Protein AF-A0A7S0J7X0-F1 (afdb_monomer)

Secondary structure (DSSP, 8-state):
--GGG-------TTHHHHHHHHHGGG-----HHHHHHHHTTTTTSHHHHHHHHHTTS--S-B--SSSS-SB---HHHHHGGGTHHHHTS-EEEEEHHHHHHHHHHTTSTTTTTSPPPTT-S-EEE-----S-----------------

InterPro domains:
  IPR025638 Protein of unknown function DUF4336 [PF14234] (3-84)

Sequence (148 aa):
MGWGGWQPFTWRASEERAFDAYTANGKPTLLPIIQIILNRGVADGSLSKWVAKVVQWDFERV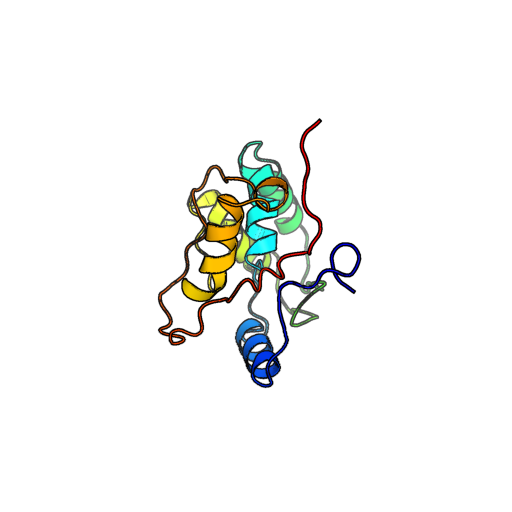VPAHLDAPLAIGPSEFGEPFEFARNGGNEVRFCDEDVALLREAERGPLAFSVGKTNLGPLTGAPCNLGNGEAQVVSRELGLAWSPK

Mean predicted aligned error: 8.21 Å

Organism: NCBI:txid127549

Radius of gyration: 17.83 Å; Cα contacts (8 Å, |Δi|>4): 152; chains: 1; bounding box: 34×45×50 Å

Foldseek 3Di:
DDDVPDDLDDDDPCVVVVLVVVLVVVQDADDLLRLLVLLVCLVVVNSVVVLVVQLPDFDQWDADPDHDPTHRDHSVSNCVNVCCSVVLAQEGADAQQVQPVLQVCCVDPNVVSRPAGSSGGHGYHHPCPDPPRRPSPPDPPVPPDDDD

pLDDT: mean 81.88, std 17.7, range [27.38, 98.31]

Structure (mmCIF, N/CA/C/O backbone):
data_AF-A0A7S0J7X0-F1
#
_entry.id   AF-A0A7S0J7X0-F1
#
loop_
_atom_site.group_PDB
_atom_site.id
_atom_site.type_symbol
_atom_site.label_atom_id
_atom_site.label_alt_id
_atom_site.label_comp_id
_atom_site.label_asym_id
_atom_site.label_entity_id
_atom_site.label_seq_id
_atom_site.pdbx_PDB_ins_code
_atom_site.Cartn_x
_atom_site.Cartn_y
_atom_site.Cartn_z
_atom_site.occupancy
_atom_site.B_iso_or_equiv
_atom_site.auth_seq_id
_atom_site.auth_comp_id
_atom_site.auth_asym_id
_atom_site.auth_atom_id
_atom_site.pdbx_PDB_model_num
ATOM 1 N N . MET A 1 1 ? -9.214 -1.249 -21.619 1.00 44.09 1 MET A N 1
ATOM 2 C CA . MET A 1 1 ? -8.253 -0.675 -22.589 1.00 44.09 1 MET A CA 1
ATOM 3 C C . MET A 1 1 ? -7.797 0.657 -22.012 1.00 44.09 1 MET A C 1
ATOM 5 O O . MET A 1 1 ? -8.651 1.328 -21.451 1.00 44.09 1 MET A O 1
ATOM 9 N N 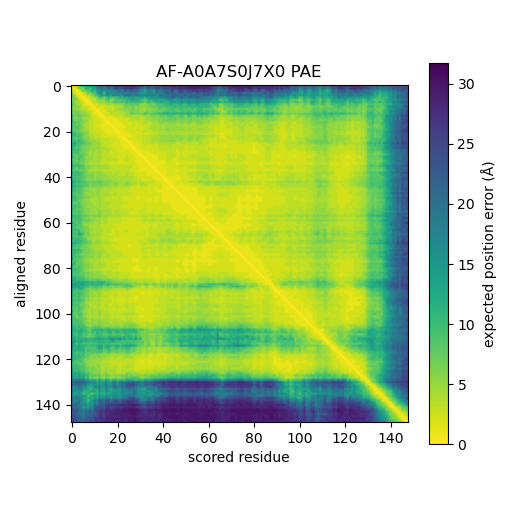. GLY A 1 2 ? -6.490 0.949 -21.996 1.00 56.75 2 GLY A N 1
ATOM 10 C CA . GLY A 1 2 ? -5.870 2.008 -21.173 1.00 56.75 2 GLY A CA 1
ATOM 11 C C . GLY A 1 2 ? -6.372 3.438 -21.418 1.00 56.75 2 GLY A C 1
ATOM 12 O O . GLY A 1 2 ? -7.330 3.647 -22.156 1.00 56.75 2 GLY A O 1
ATOM 13 N N . TRP A 1 3 ? -5.716 4.417 -20.789 1.00 55.69 3 TRP A N 1
ATOM 14 C CA . TRP A 1 3 ? -6.034 5.854 -20.788 1.00 55.69 3 TRP A CA 1
ATOM 15 C C . TRP A 1 3 ? -6.312 6.418 -22.203 1.00 55.69 3 TRP A C 1
ATOM 17 O O . TRP A 1 3 ? -5.406 6.895 -22.878 1.00 55.69 3 TRP A O 1
ATOM 27 N N . GLY A 1 4 ? -7.555 6.316 -22.695 1.00 64.88 4 GLY A N 1
ATOM 28 C CA . GLY A 1 4 ? -7.925 6.710 -24.064 1.00 64.88 4 GLY A CA 1
ATOM 29 C C . GLY A 1 4 ? -7.344 5.825 -25.181 1.00 64.88 4 GLY A C 1
ATOM 30 O O . GLY A 1 4 ? -7.126 6.310 -26.286 1.00 64.88 4 GLY A O 1
ATOM 31 N N . GLY A 1 5 ? -7.057 4.547 -24.908 1.00 68.81 5 GLY A N 1
ATOM 32 C CA . GLY A 1 5 ? -6.421 3.620 -25.861 1.00 68.81 5 GLY A CA 1
ATOM 33 C C . GLY A 1 5 ? -4.890 3.590 -25.792 1.00 68.81 5 GLY A C 1
ATOM 34 O O . GLY A 1 5 ? -4.265 2.744 -26.430 1.00 68.81 5 GLY A O 1
ATOM 35 N N . TRP A 1 6 ? -4.276 4.452 -24.978 1.00 66.88 6 TRP A N 1
ATOM 36 C CA . TRP A 1 6 ? -2.843 4.417 -24.701 1.00 66.88 6 TRP A CA 1
ATOM 37 C C . TRP A 1 6 ? -2.524 3.433 -23.567 1.00 66.88 6 TRP A C 1
ATOM 39 O O . TRP A 1 6 ? -3.061 3.531 -22.461 1.00 66.88 6 TRP A O 1
ATOM 49 N N . GLN A 1 7 ? -1.643 2.474 -23.853 1.00 69.44 7 GLN A N 1
ATOM 50 C CA . GLN A 1 7 ? -1.130 1.504 -22.889 1.00 69.44 7 GLN A CA 1
ATOM 51 C C . GLN A 1 7 ? 0.407 1.521 -22.944 1.00 69.44 7 GLN A C 1
ATOM 53 O O . GLN A 1 7 ? 0.986 0.877 -23.819 1.00 69.44 7 GLN A O 1
ATOM 58 N N . PRO A 1 8 ? 1.089 2.260 -22.048 1.00 68.44 8 PRO A N 1
ATOM 59 C CA . PRO A 1 8 ? 2.547 2.426 -22.079 1.00 68.44 8 PRO A CA 1
ATOM 60 C C . PRO A 1 8 ? 3.317 1.221 -21.518 1.00 68.44 8 PRO A C 1
ATOM 62 O O . PRO A 1 8 ? 4.417 1.375 -20.998 1.00 68.44 8 PRO A O 1
ATOM 65 N N . PHE A 1 9 ? 2.732 0.026 -21.578 1.00 72.12 9 PHE A N 1
ATOM 66 C CA . PHE A 1 9 ? 3.327 -1.207 -21.080 1.00 72.12 9 PHE A CA 1
ATOM 67 C C . PHE A 1 9 ? 2.798 -2.411 -21.864 1.00 72.12 9 PHE A C 1
ATOM 69 O O . PHE A 1 9 ? 1.654 -2.420 -22.327 1.00 72.12 9 PHE A O 1
ATOM 76 N N . THR A 1 10 ? 3.623 -3.449 -21.981 1.00 74.50 10 THR A N 1
ATOM 77 C CA . THR A 1 10 ? 3.222 -4.754 -22.516 1.00 74.50 10 THR A CA 1
ATOM 78 C C . THR A 1 10 ? 3.316 -5.805 -21.425 1.00 74.50 10 THR A C 1
ATOM 80 O O . THR A 1 10 ? 4.211 -5.739 -20.587 1.00 74.50 10 THR A O 1
ATOM 83 N N . TRP A 1 11 ? 2.422 -6.789 -21.469 1.00 78.62 11 TRP A N 1
ATOM 84 C CA . TRP A 1 11 ? 2.548 -8.001 -20.668 1.00 78.62 11 TRP A CA 1
ATOM 85 C C . TRP A 1 11 ? 3.651 -8.884 -21.262 1.00 78.62 11 TRP A C 1
ATOM 87 O O . TRP A 1 11 ? 3.736 -9.043 -22.484 1.00 78.62 11 TRP A O 1
ATOM 97 N N . ARG A 1 12 ? 4.496 -9.453 -20.413 1.00 81.06 12 ARG A N 1
ATOM 98 C CA . ARG A 1 12 ? 5.399 -10.569 -20.692 1.00 81.06 12 ARG A CA 1
ATOM 99 C C . ARG A 1 12 ? 4.772 -11.857 -20.128 1.00 81.06 12 ARG A C 1
ATOM 101 O O . ARG A 1 12 ? 3.713 -11.859 -19.502 1.00 81.06 12 ARG A O 1
ATOM 108 N N . ALA A 1 13 ? 5.414 -12.990 -20.396 1.00 80.31 13 ALA A N 1
ATOM 109 C CA . ALA A 1 13 ? 4.949 -14.298 -19.924 1.00 80.31 13 ALA A CA 1
ATOM 110 C C . ALA A 1 13 ? 5.227 -14.542 -18.426 1.00 80.31 13 ALA A C 1
ATOM 112 O O . ALA A 1 13 ? 4.767 -15.523 -17.853 1.00 80.31 13 ALA A O 1
ATOM 113 N N . SER A 1 14 ? 6.032 -13.691 -17.789 1.00 81.88 14 SER A N 1
ATOM 114 C CA . SER A 1 14 ? 6.411 -13.799 -16.375 1.00 81.88 14 SER A CA 1
ATOM 115 C C . SER A 1 14 ? 5.367 -13.235 -15.413 1.00 81.88 14 SER A C 1
ATOM 117 O O . SER A 1 14 ? 5.496 -13.432 -14.210 1.00 81.88 14 SER A O 1
ATOM 119 N N . GLU A 1 15 ? 4.367 -12.523 -15.918 1.00 82.38 15 GLU A N 1
ATOM 120 C CA . GLU A 1 15 ? 3.556 -11.620 -15.112 1.00 82.38 15 GLU A CA 1
ATOM 121 C C . GLU A 1 15 ? 2.634 -12.385 -14.182 1.00 82.38 15 GLU A C 1
ATOM 123 O O . GLU A 1 15 ? 2.480 -11.978 -13.041 1.00 82.38 15 GLU A O 1
ATOM 128 N N . GLU A 1 16 ? 2.132 -13.543 -14.602 1.00 86.38 16 GLU A N 1
ATOM 129 C CA . GLU A 1 16 ? 1.394 -14.456 -13.725 1.00 86.38 16 GLU A CA 1
ATOM 130 C C . GLU A 1 16 ? 2.210 -14.809 -12.469 1.00 86.38 16 GLU A C 1
ATOM 132 O O . GLU A 1 16 ? 1.737 -14.618 -11.353 1.00 86.38 16 GLU A O 1
ATOM 137 N N . ARG A 1 17 ? 3.498 -15.150 -12.631 1.00 85.94 17 ARG A N 1
ATOM 138 C CA . ARG A 1 17 ? 4.397 -15.429 -11.496 1.00 85.94 17 ARG A CA 1
ATOM 139 C C . ARG A 1 17 ? 4.644 -14.206 -10.612 1.00 85.94 17 ARG A C 1
ATOM 141 O O . ARG A 1 17 ? 4.852 -14.355 -9.410 1.00 85.94 17 ARG A O 1
ATOM 148 N N . ALA A 1 18 ? 4.654 -13.005 -11.189 1.00 85.31 18 ALA A N 1
ATOM 149 C CA . ALA A 1 18 ? 4.769 -11.775 -10.409 1.00 85.31 18 ALA A CA 1
ATOM 150 C C . ALA A 1 18 ? 3.504 -11.539 -9.567 1.00 85.31 18 ALA A C 1
ATOM 152 O O . ALA A 1 18 ? 3.611 -11.199 -8.391 1.00 85.31 18 ALA A O 1
ATOM 153 N N . PHE A 1 19 ? 2.317 -11.785 -10.130 1.00 87.69 19 PHE A N 1
ATOM 154 C CA . PHE A 1 19 ? 1.056 -11.708 -9.390 1.00 87.69 19 PHE A CA 1
ATOM 155 C C . PHE A 1 19 ? 0.975 -12.760 -8.280 1.00 87.69 19 PHE A C 1
ATOM 157 O O . PHE A 1 19 ? 0.593 -12.403 -7.165 1.00 87.69 19 PHE A O 1
ATOM 164 N N . ASP A 1 20 ? 1.423 -13.993 -8.528 1.00 89.19 20 ASP A N 1
ATOM 165 C CA . ASP A 1 20 ? 1.530 -15.030 -7.493 1.00 89.19 20 ASP A CA 1
ATOM 166 C C . ASP A 1 20 ? 2.424 -14.567 -6.334 1.00 89.19 20 ASP A C 1
ATOM 168 O O . ASP A 1 20 ? 2.037 -14.658 -5.169 1.00 89.19 20 ASP A O 1
ATOM 172 N N . ALA A 1 21 ? 3.588 -13.979 -6.630 1.00 88.44 21 ALA A N 1
ATOM 173 C CA . ALA A 1 21 ? 4.469 -13.414 -5.607 1.00 88.44 21 ALA A CA 1
ATOM 174 C C . ALA A 1 21 ? 3.821 -12.235 -4.855 1.00 88.44 21 ALA A C 1
ATOM 176 O O . ALA A 1 21 ? 3.977 -12.102 -3.636 1.00 88.44 21 ALA A O 1
ATOM 177 N N . TYR A 1 22 ? 3.056 -11.391 -5.553 1.00 89.69 22 TYR A N 1
ATOM 178 C CA . TYR A 1 22 ? 2.327 -10.288 -4.932 1.00 89.69 22 TYR A CA 1
ATOM 179 C C . TYR A 1 22 ? 1.191 -10.750 -4.037 1.00 89.69 22 TYR A C 1
ATOM 181 O O . TYR A 1 22 ? 0.875 -10.023 -3.104 1.00 89.69 22 TYR A O 1
ATOM 189 N N . THR A 1 23 ? 0.596 -11.921 -4.235 1.00 90.25 23 THR A N 1
ATOM 190 C CA . THR A 1 23 ? -0.427 -12.420 -3.301 1.00 90.25 23 THR A CA 1
ATOM 191 C C . THR A 1 23 ? 0.148 -12.647 -1.900 1.00 90.25 23 THR A C 1
ATOM 193 O O . THR A 1 23 ? -0.496 -12.340 -0.898 1.00 90.25 23 THR A O 1
ATOM 196 N N . ALA A 1 24 ? 1.409 -13.099 -1.829 1.00 91.25 24 ALA A N 1
ATOM 197 C CA . ALA A 1 24 ? 2.108 -13.445 -0.596 1.00 91.25 24 ALA A 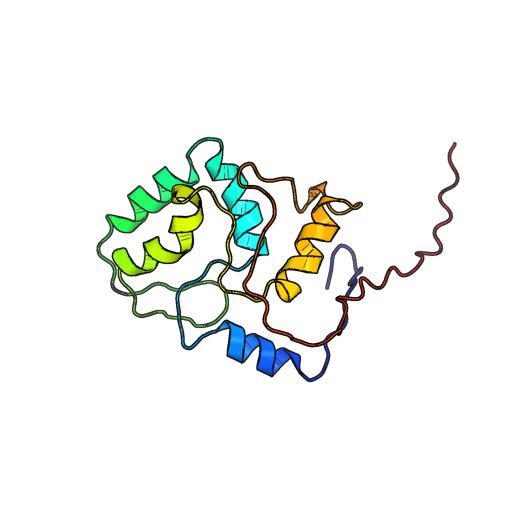CA 1
ATOM 198 C C . ALA A 1 24 ? 1.262 -14.335 0.339 1.00 91.25 24 ALA A C 1
ATOM 200 O O . ALA A 1 24 ? 1.282 -14.145 1.556 1.00 91.25 24 ALA A O 1
ATOM 201 N N . ASN A 1 25 ? 0.528 -15.294 -0.242 1.00 91.38 25 ASN A N 1
ATOM 202 C CA . ASN A 1 25 ? -0.374 -16.213 0.462 1.00 91.38 25 ASN A CA 1
ATOM 203 C C . ASN A 1 25 ? -1.411 -15.482 1.336 1.00 91.38 25 ASN A C 1
ATOM 205 O O . ASN A 1 25 ? -1.566 -15.791 2.519 1.00 91.38 25 ASN A O 1
ATOM 209 N N . GLY A 1 26 ? -2.090 -14.482 0.780 1.00 91.94 26 GLY A N 1
ATOM 210 C CA . GLY A 1 26 ? -3.152 -13.746 1.460 1.00 91.94 26 GLY A CA 1
ATOM 211 C C . GLY A 1 26 ? -2.672 -12.720 2.482 1.00 91.94 26 GLY A C 1
ATOM 212 O O . GLY A 1 26 ? -3.476 -12.248 3.288 1.00 91.94 26 GLY A O 1
ATOM 213 N N . LYS A 1 27 ? -1.385 -12.346 2.479 1.00 92.62 27 LYS A N 1
ATOM 214 C CA . LYS A 1 27 ? -0.884 -11.310 3.390 1.00 92.62 27 LYS A CA 1
ATOM 215 C C . LYS A 1 27 ? -1.537 -9.953 3.062 1.00 92.62 27 LYS A C 1
ATOM 217 O O . LYS A 1 27 ? -1.349 -9.456 1.944 1.00 92.62 27 LYS A O 1
ATOM 222 N N . PRO A 1 28 ? -2.230 -9.301 4.019 1.00 92.81 28 PRO A N 1
ATOM 223 C CA . PRO A 1 28 ? -2.852 -7.999 3.799 1.00 92.81 28 PRO A CA 1
ATOM 224 C C . PRO A 1 28 ? -1.834 -6.967 3.320 1.00 92.81 28 PRO A C 1
ATOM 226 O O . PRO A 1 28 ? -0.707 -6.892 3.816 1.00 92.81 28 PRO A O 1
ATOM 229 N N . THR A 1 29 ? -2.210 -6.164 2.327 1.00 92.69 29 THR A N 1
ATOM 230 C CA . THR A 1 29 ? -1.302 -5.169 1.763 1.00 92.69 29 THR A CA 1
ATOM 231 C C . THR A 1 29 ? -2.040 -4.033 1.071 1.00 92.69 29 THR A C 1
ATOM 233 O O . THR A 1 29 ? -3.144 -4.209 0.558 1.00 92.69 29 THR A O 1
ATOM 236 N N . LEU A 1 30 ? -1.383 -2.878 0.997 1.00 93.31 30 LEU A N 1
ATOM 237 C CA . LEU A 1 30 ? -1.721 -1.818 0.062 1.00 93.31 30 LEU A CA 1
ATOM 238 C C . LEU A 1 30 ? -0.782 -1.926 -1.136 1.00 93.31 30 LEU A C 1
ATOM 240 O O . LEU A 1 30 ? 0.435 -1.905 -0.972 1.00 93.31 30 LEU A O 1
ATOM 244 N N . LEU A 1 31 ? -1.336 -2.029 -2.345 1.00 92.94 31 LEU A N 1
ATOM 245 C CA . LEU A 1 31 ? -0.519 -1.942 -3.554 1.00 92.94 31 LEU A CA 1
ATOM 246 C C . LEU A 1 31 ? 0.102 -0.534 -3.662 1.00 92.94 31 LEU A C 1
ATOM 248 O O . LEU A 1 31 ? -0.561 0.439 -3.291 1.00 92.94 31 LEU A O 1
ATOM 252 N N . PRO A 1 32 ? 1.319 -0.385 -4.221 1.00 91.56 32 PRO A N 1
ATOM 253 C CA . PRO A 1 32 ? 2.068 0.876 -4.194 1.00 91.56 32 PRO A CA 1
ATOM 254 C C . PRO A 1 32 ? 1.283 2.101 -4.688 1.00 91.56 32 PRO A C 1
ATOM 256 O O . PRO A 1 32 ? 1.254 3.145 -4.038 1.00 91.56 32 PRO A O 1
ATOM 259 N N . ILE A 1 33 ? 0.561 1.961 -5.804 1.00 88.94 33 ILE A N 1
ATOM 260 C CA . ILE A 1 33 ? -0.260 3.045 -6.362 1.00 88.94 33 ILE A CA 1
ATOM 261 C C . ILE A 1 33 ? -1.412 3.458 -5.432 1.00 88.94 33 ILE A C 1
ATOM 263 O O . ILE A 1 33 ? -1.761 4.635 -5.356 1.00 88.94 33 ILE A O 1
ATOM 267 N N . ILE A 1 34 ? -1.982 2.509 -4.684 1.00 91.50 34 ILE A N 1
ATOM 268 C CA . ILE A 1 34 ? -3.043 2.777 -3.709 1.00 91.50 34 ILE A CA 1
ATOM 269 C C . ILE A 1 34 ? -2.465 3.517 -2.502 1.00 91.50 34 ILE A C 1
ATOM 271 O O . ILE A 1 34 ? -3.077 4.478 -2.043 1.00 91.50 34 ILE A O 1
ATOM 275 N N . GLN A 1 35 ? -1.270 3.146 -2.035 1.00 92.25 35 GLN A N 1
ATOM 276 C CA . GLN A 1 35 ? -0.593 3.850 -0.943 1.00 92.25 35 GLN A CA 1
ATOM 277 C C . GLN A 1 35 ? -0.325 5.325 -1.287 1.00 92.25 35 GLN A C 1
ATOM 279 O O . GLN A 1 35 ? -0.610 6.196 -0.465 1.00 92.25 35 GLN A O 1
ATOM 284 N N . ILE A 1 36 ? 0.102 5.635 -2.521 1.00 89.00 36 ILE A N 1
ATOM 285 C CA . ILE A 1 36 ? 0.258 7.029 -2.993 1.00 89.00 36 ILE A CA 1
ATOM 286 C C . ILE A 1 36 ? -1.069 7.794 -2.917 1.00 89.00 36 ILE A C 1
ATOM 288 O O . ILE A 1 36 ? -1.109 8.933 -2.449 1.00 89.00 36 ILE A O 1
ATOM 292 N N . ILE A 1 37 ? -2.171 7.182 -3.362 1.00 87.81 37 ILE A N 1
ATOM 293 C CA . ILE A 1 37 ? -3.497 7.815 -3.321 1.00 87.81 37 ILE A CA 1
ATOM 294 C C . ILE A 1 37 ? -3.930 8.065 -1.872 1.00 87.81 37 ILE A C 1
ATOM 296 O O . ILE A 1 37 ? -4.395 9.161 -1.555 1.00 87.81 37 ILE A O 1
ATOM 300 N N . LEU A 1 38 ? -3.748 7.081 -0.988 1.00 91.62 38 LEU A N 1
ATOM 301 C CA . LEU A 1 38 ? -4.109 7.185 0.427 1.00 91.62 38 LEU A CA 1
ATOM 302 C C . LEU A 1 38 ? -3.256 8.210 1.181 1.00 91.62 38 LEU A C 1
ATOM 304 O O . LEU A 1 38 ? -3.744 8.815 2.135 1.00 91.62 38 LEU A O 1
ATOM 308 N N . ASN A 1 39 ? -2.032 8.484 0.724 1.00 89.88 39 ASN A N 1
ATOM 309 C CA . ASN A 1 39 ? -1.160 9.494 1.323 1.00 89.88 39 ASN A CA 1
ATOM 310 C C . ASN A 1 39 ? -1.771 10.911 1.289 1.00 89.88 39 ASN A C 1
ATOM 312 O O . ASN A 1 39 ? -1.497 11.743 2.151 1.00 89.88 39 ASN A O 1
ATOM 316 N N . ARG A 1 40 ? -2.712 11.177 0.372 1.00 88.00 40 ARG A N 1
ATOM 317 C CA . ARG A 1 40 ? -3.499 12.425 0.372 1.00 88.00 40 ARG A CA 1
ATOM 318 C C . ARG A 1 40 ? -4.262 12.631 1.686 1.00 88.00 40 ARG A C 1
ATOM 320 O O . ARG A 1 40 ? -4.380 13.762 2.141 1.00 88.00 40 ARG A O 1
ATOM 327 N N . GLY A 1 41 ? -4.725 11.544 2.306 1.00 91.56 41 GLY A N 1
ATOM 328 C CA . GLY A 1 41 ? -5.426 11.559 3.591 1.00 91.56 41 GLY A CA 1
ATOM 329 C C . GLY A 1 41 ? -4.515 11.514 4.822 1.00 91.56 41 GLY A C 1
ATOM 330 O O . GLY A 1 41 ? -5.009 11.545 5.949 1.00 91.56 41 GLY A O 1
ATOM 331 N N . VAL A 1 42 ? -3.191 11.422 4.641 1.00 91.62 42 VAL A N 1
ATOM 332 C CA . VAL A 1 42 ? -2.222 11.548 5.745 1.00 91.62 42 VAL A CA 1
ATOM 333 C C . VAL A 1 42 ? -2.114 13.012 6.171 1.00 91.62 42 VAL A C 1
ATOM 335 O O . VAL A 1 42 ? -2.106 13.306 7.362 1.00 91.62 42 VAL A O 1
ATOM 338 N N . ALA A 1 43 ? -2.104 13.937 5.205 1.00 86.56 43 ALA A N 1
ATOM 339 C CA . ALA A 1 43 ? -1.950 15.372 5.446 1.00 86.56 43 ALA A CA 1
ATOM 340 C C . ALA A 1 43 ? -3.058 15.978 6.329 1.00 86.56 43 ALA A C 1
ATOM 342 O O . ALA A 1 43 ? -2.782 16.860 7.139 1.00 86.56 43 ALA A O 1
ATOM 343 N N . ASP A 1 44 ? -4.300 15.509 6.181 1.00 91.88 44 ASP A N 1
ATOM 344 C CA . ASP A 1 44 ? -5.472 15.988 6.930 1.00 91.88 44 ASP A CA 1
ATOM 345 C C . ASP A 1 44 ? -5.953 15.004 8.020 1.00 91.88 44 ASP A C 1
ATOM 347 O O . ASP A 1 44 ? -6.947 15.247 8.718 1.00 91.88 44 ASP A O 1
ATOM 351 N N . GLY A 1 45 ? -5.246 13.880 8.178 1.00 93.00 45 GLY A N 1
ATOM 352 C CA . GLY A 1 45 ? -5.554 12.817 9.132 1.00 93.00 45 GLY A CA 1
ATOM 353 C C . GLY A 1 45 ? -6.838 12.035 8.835 1.00 93.00 45 GLY A C 1
ATOM 354 O O . GLY A 1 45 ? -7.298 11.282 9.700 1.00 93.00 45 GLY A O 1
ATOM 355 N N . SER A 1 46 ? -7.451 12.201 7.659 1.00 95.81 46 SER A N 1
ATOM 356 C CA . SER A 1 46 ? -8.651 11.452 7.263 1.00 95.81 46 SER A CA 1
ATOM 357 C C . SER A 1 46 ? -8.387 9.948 7.160 1.00 95.81 46 SER A C 1
ATOM 359 O O . SER A 1 46 ? -9.235 9.160 7.588 1.00 95.81 46 SER A O 1
ATOM 361 N N . LEU A 1 47 ? -7.193 9.545 6.704 1.00 95.19 47 LEU A N 1
ATOM 362 C CA . LEU A 1 47 ? -6.794 8.138 6.613 1.00 95.19 47 LEU A CA 1
ATOM 363 C C . LEU A 1 47 ? -6.803 7.470 7.992 1.00 95.19 47 LEU A C 1
ATOM 365 O O . LEU A 1 47 ? -7.500 6.479 8.199 1.00 95.19 47 LEU A O 1
ATOM 369 N N . SER A 1 48 ? -6.088 8.047 8.960 1.00 94.62 48 SER A N 1
ATOM 370 C CA . SER A 1 48 ? -5.979 7.483 10.310 1.00 94.62 48 SER A CA 1
ATOM 371 C C . SER A 1 48 ? -7.329 7.423 11.023 1.00 94.62 48 SER A C 1
ATOM 373 O O . SER A 1 48 ? -7.614 6.448 11.714 1.00 94.62 48 SER A O 1
ATOM 375 N N . LYS A 1 49 ? -8.197 8.427 10.828 1.00 97.00 49 LYS A N 1
ATOM 376 C CA . LYS A 1 49 ? -9.567 8.421 11.374 1.00 97.00 49 LYS A CA 1
ATOM 377 C C . LYS A 1 49 ? -10.407 7.289 10.790 1.00 97.00 49 LYS A C 1
ATOM 379 O O . LYS A 1 49 ? -11.162 6.655 11.525 1.00 97.00 49 LYS A O 1
ATOM 384 N N . TRP A 1 50 ? -10.285 7.039 9.488 1.00 97.25 50 TRP A N 1
ATOM 385 C CA . TRP A 1 50 ? -11.001 5.954 8.831 1.00 97.25 50 TRP A CA 1
ATOM 386 C C . TRP A 1 50 ? -10.507 4.586 9.308 1.00 97.25 50 TRP A C 1
ATOM 388 O O . TRP A 1 50 ? -11.327 3.778 9.740 1.00 97.25 50 TRP A O 1
ATOM 398 N N . VAL A 1 51 ? -9.189 4.357 9.342 1.00 97.00 51 VAL A N 1
ATOM 399 C CA . VAL A 1 51 ? -8.612 3.104 9.863 1.00 97.00 51 VAL A CA 1
ATOM 400 C C . VAL A 1 51 ? -9.061 2.879 11.305 1.00 97.00 51 VAL A C 1
ATOM 402 O O . VAL A 1 51 ? -9.618 1.828 11.609 1.00 97.00 51 VAL A O 1
ATOM 405 N N . ALA A 1 52 ? -8.942 3.895 12.169 1.00 97.25 52 ALA A N 1
ATOM 406 C CA . ALA A 1 52 ? -9.375 3.825 13.565 1.00 97.25 52 ALA A CA 1
ATOM 407 C C . ALA A 1 52 ? -10.867 3.491 13.722 1.00 97.25 52 ALA A C 1
ATOM 409 O O . ALA A 1 52 ? -11.256 2.882 14.716 1.00 97.25 52 ALA A O 1
ATOM 410 N N . LYS A 1 53 ? -11.712 3.874 12.757 1.00 98.19 53 LYS A N 1
ATOM 411 C CA . LYS A 1 53 ? -13.135 3.529 12.760 1.00 98.19 53 LYS A CA 1
ATOM 412 C C . LYS A 1 53 ? -13.379 2.079 12.346 1.00 98.19 53 LYS A C 1
ATOM 414 O O . LYS A 1 53 ? -14.219 1.427 12.959 1.00 98.19 53 LYS A O 1
ATOM 419 N N . VAL A 1 54 ? -12.680 1.597 11.319 1.00 97.75 54 VAL A N 1
ATOM 420 C CA . VAL A 1 54 ? -12.851 0.233 10.793 1.00 97.75 54 VAL A CA 1
ATOM 421 C C . VAL A 1 54 ? -12.340 -0.805 11.788 1.00 97.75 54 VAL A C 1
ATOM 423 O O . VAL A 1 54 ? -13.022 -1.796 12.025 1.00 97.75 54 VAL A O 1
ATOM 426 N N . VAL A 1 55 ? -11.206 -0.551 12.450 1.00 97.62 55 VAL A N 1
ATOM 427 C CA . VAL A 1 55 ? -10.625 -1.504 13.418 1.00 97.62 55 VAL A CA 1
ATOM 428 C C . VAL A 1 55 ? -11.444 -1.668 14.711 1.00 97.62 55 VAL A C 1
ATOM 430 O O . VAL A 1 55 ? -11.101 -2.479 15.563 1.00 97.62 55 VAL A O 1
ATOM 433 N N . GLN A 1 56 ? -12.522 -0.898 14.885 1.00 98.19 56 GLN A N 1
ATOM 434 C CA . GLN A 1 56 ? -13.477 -1.057 15.991 1.00 98.19 56 GLN A CA 1
ATOM 435 C C . GLN A 1 56 ? -14.608 -2.039 15.670 1.00 98.19 56 GLN A C 1
ATOM 437 O O . GLN A 1 56 ? -15.401 -2.360 16.554 1.00 98.19 56 GLN A O 1
ATOM 442 N N . TRP A 1 57 ? -14.762 -2.439 14.408 1.00 98.31 57 TRP A N 1
ATOM 443 C CA . TRP A 1 57 ? -15.809 -3.369 14.002 1.00 98.31 57 TRP A CA 1
ATOM 444 C C . TRP A 1 57 ? -15.409 -4.798 14.346 1.00 98.31 57 TRP A C 1
ATOM 446 O O . TRP A 1 57 ? -14.238 -5.148 14.273 1.00 98.31 57 TRP A O 1
ATOM 456 N N . ASP A 1 58 ? -16.393 -5.625 14.685 1.00 98.00 58 ASP A N 1
ATOM 457 C CA . ASP A 1 58 ? -16.186 -7.051 14.917 1.00 98.00 58 ASP A CA 1
ATOM 458 C C . ASP A 1 58 ? -16.339 -7.803 13.589 1.00 98.00 58 ASP A C 1
ATOM 460 O O . ASP A 1 58 ? -17.454 -8.018 13.105 1.00 98.00 58 ASP A O 1
ATOM 464 N N . PHE A 1 59 ? -15.213 -8.110 12.944 1.00 98.25 59 PHE A N 1
ATOM 465 C CA . PHE A 1 59 ? -15.174 -8.888 11.710 1.00 98.25 59 PHE A CA 1
ATOM 466 C C . PHE A 1 59 ? -14.065 -9.935 11.749 1.00 98.25 59 PHE A C 1
ATOM 468 O O . PHE A 1 59 ? -13.010 -9.734 12.339 1.00 98.25 59 PHE A O 1
ATOM 475 N N . GLU A 1 60 ? -14.299 -11.035 11.044 1.00 97.94 60 GLU A N 1
ATOM 476 C CA . GLU A 1 60 ? -13.361 -12.159 10.896 1.00 97.94 60 GLU A CA 1
ATOM 477 C C . GLU A 1 60 ? -12.891 -12.346 9.442 1.00 97.94 60 GLU A C 1
ATOM 479 O O . GLU A 1 60 ? -12.172 -13.293 9.113 1.00 97.94 60 GLU A O 1
ATOM 484 N N . ARG A 1 61 ? -13.359 -11.480 8.532 1.00 97.94 61 ARG A N 1
ATOM 485 C CA . ARG A 1 61 ? -13.092 -11.590 7.099 1.00 97.94 61 ARG A CA 1
ATOM 486 C C . ARG A 1 61 ? -13.098 -10.240 6.397 1.00 97.94 61 ARG A C 1
ATOM 488 O O . ARG A 1 61 ? -13.995 -9.427 6.609 1.00 97.94 61 ARG A O 1
ATOM 495 N N . VAL A 1 62 ? -12.171 -10.071 5.457 1.00 97.44 62 VAL A N 1
ATOM 496 C CA . VAL A 1 62 ? -12.117 -8.940 4.520 1.00 97.44 62 VAL A CA 1
ATOM 497 C C . VAL A 1 62 ? -12.177 -9.463 3.086 1.00 97.44 62 VAL A C 1
ATOM 499 O O . VAL A 1 62 ? -11.554 -10.468 2.752 1.00 97.44 62 VAL A O 1
ATOM 502 N N . VAL A 1 63 ? -12.932 -8.785 2.221 1.00 96.94 63 VAL A N 1
ATOM 503 C CA . VAL A 1 63 ? -13.019 -9.102 0.787 1.00 96.94 63 VAL A CA 1
ATOM 504 C C . VAL A 1 63 ? -12.390 -7.948 0.002 1.00 96.94 63 VAL A C 1
ATOM 506 O O . VAL A 1 63 ? -13.081 -6.967 -0.285 1.00 96.94 63 VAL A O 1
ATOM 509 N N . PRO A 1 64 ? -11.078 -7.995 -0.293 1.00 94.50 64 PRO A N 1
ATOM 510 C CA . PRO A 1 64 ? -10.439 -6.967 -1.103 1.00 94.50 64 PRO A CA 1
ATOM 511 C C . PRO A 1 64 ? -10.873 -7.082 -2.570 1.00 94.50 64 PRO A C 1
ATOM 513 O O . PRO A 1 64 ? -11.249 -8.145 -3.053 1.00 94.50 64 PRO A O 1
ATOM 516 N N . ALA A 1 65 ? -10.794 -5.969 -3.300 1.00 91.81 65 ALA A N 1
ATOM 517 C CA . ALA A 1 65 ? -11.105 -5.940 -4.732 1.00 91.81 65 ALA A CA 1
ATOM 518 C C . ALA A 1 65 ? -9.988 -6.529 -5.621 1.00 91.81 65 ALA A C 1
ATOM 520 O O . ALA A 1 65 ? -10.197 -6.709 -6.817 1.00 91.81 65 ALA A O 1
ATOM 521 N N . HIS A 1 66 ? -8.800 -6.783 -5.061 1.00 91.00 66 HIS A N 1
ATOM 522 C CA . HIS A 1 66 ? -7.608 -7.219 -5.791 1.00 91.00 66 HIS A CA 1
ATOM 523 C C . HIS A 1 66 ? -6.855 -8.301 -5.003 1.00 91.00 66 HIS A C 1
ATOM 525 O O . HIS A 1 66 ? -6.901 -8.288 -3.774 1.00 91.00 66 HIS A O 1
ATOM 531 N N . LEU A 1 67 ? -6.092 -9.140 -5.720 1.00 91.75 67 LEU A N 1
ATOM 532 C CA . LEU A 1 67 ? -5.314 -10.275 -5.193 1.00 91.75 67 LEU A CA 1
ATOM 533 C C . LEU A 1 67 ? -6.208 -11.326 -4.509 1.00 91.75 67 LEU A C 1
ATOM 535 O O . LEU A 1 67 ? -7.304 -11.602 -4.997 1.00 91.75 67 LEU A O 1
ATOM 539 N N . ASP A 1 68 ? -5.730 -11.932 -3.423 1.00 94.38 68 ASP A N 1
ATOM 540 C CA . ASP A 1 68 ? -6.445 -12.979 -2.704 1.00 94.38 68 ASP A CA 1
ATOM 541 C C . ASP A 1 68 ? -7.695 -12.437 -2.014 1.00 94.38 68 ASP A C 1
ATOM 543 O O . ASP A 1 68 ? -7.652 -11.478 -1.240 1.00 94.38 68 ASP A O 1
ATOM 547 N N . ALA A 1 69 ? -8.818 -13.102 -2.261 1.00 94.50 69 ALA A N 1
ATOM 548 C CA . ALA A 1 69 ? -10.077 -12.849 -1.589 1.00 94.50 69 ALA A CA 1
ATOM 549 C C . ALA A 1 69 ? -10.884 -14.154 -1.492 1.00 94.50 69 ALA A C 1
ATOM 551 O O . ALA A 1 69 ? -10.927 -14.919 -2.459 1.00 94.50 69 ALA A O 1
ATOM 552 N N . PRO A 1 70 ? -11.592 -14.398 -0.378 1.00 96.06 70 PRO A N 1
ATOM 553 C CA . PRO A 1 70 ? -11.600 -13.615 0.860 1.00 96.06 70 PRO A CA 1
ATOM 554 C C . PRO A 1 70 ? -10.347 -13.831 1.729 1.00 96.06 70 PRO A C 1
ATOM 556 O O . PRO A 1 70 ? -9.746 -14.900 1.703 1.00 96.06 70 PRO A O 1
ATOM 559 N N . LEU A 1 71 ? -10.017 -12.846 2.567 1.00 96.69 71 LEU A N 1
ATOM 560 C CA . LEU A 1 71 ? -8.974 -12.944 3.593 1.00 96.69 71 LEU A CA 1
ATOM 561 C C . LEU A 1 71 ? -9.605 -13.227 4.959 1.00 96.69 71 LEU A C 1
ATOM 563 O O .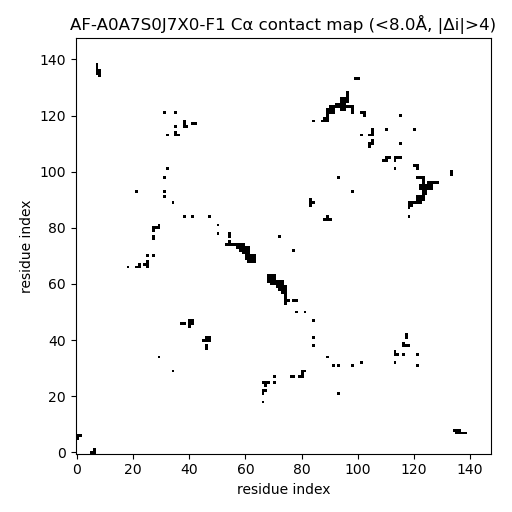 LEU A 1 71 ? -10.482 -12.478 5.391 1.00 96.69 71 LEU A O 1
ATOM 567 N N . ALA A 1 72 ? -9.161 -14.283 5.641 1.00 97.00 72 ALA A N 1
ATOM 568 C CA . ALA A 1 72 ? -9.572 -14.612 7.009 1.00 97.00 72 ALA A CA 1
ATOM 569 C C . ALA A 1 72 ? -8.724 -13.821 8.020 1.00 97.00 72 ALA A C 1
ATOM 571 O O . ALA A 1 72 ? -7.791 -14.360 8.609 1.00 97.00 72 ALA A O 1
ATOM 572 N N . ILE A 1 73 ? -9.011 -12.524 8.140 1.00 97.25 73 ILE A N 1
ATOM 573 C CA . ILE A 1 73 ? -8.277 -11.575 8.984 1.00 97.25 73 ILE A CA 1
ATOM 574 C C . ILE A 1 73 ? -9.239 -10.758 9.841 1.00 97.25 73 ILE A C 1
ATOM 576 O O . ILE A 1 73 ? -10.355 -10.454 9.404 1.00 97.25 73 ILE A O 1
ATOM 580 N N . GLY A 1 74 ? -8.784 -10.374 11.033 1.00 97.75 74 GLY A N 1
ATOM 581 C CA . GLY A 1 74 ? -9.523 -9.516 11.947 1.00 97.75 74 GLY A CA 1
ATOM 582 C C . GLY A 1 74 ? -9.111 -8.039 11.889 1.00 97.75 74 GLY A C 1
ATOM 583 O O . GLY A 1 74 ? -8.316 -7.617 11.039 1.00 97.75 74 GLY A O 1
ATOM 584 N N . PRO A 1 75 ? -9.641 -7.223 12.819 1.00 97.88 75 PRO A N 1
ATOM 585 C CA . PRO A 1 75 ? -9.375 -5.788 12.890 1.00 97.88 75 PRO A CA 1
ATOM 586 C C . PRO A 1 75 ? -7.903 -5.430 13.098 1.00 97.88 75 PRO A C 1
ATOM 588 O O . PRO A 1 75 ? -7.437 -4.428 12.555 1.00 97.88 75 PRO A O 1
ATOM 591 N N . SER A 1 76 ? -7.165 -6.243 13.859 1.00 95.12 76 SER A N 1
ATOM 592 C CA . SER A 1 76 ? -5.743 -6.006 14.121 1.00 95.12 76 SER A CA 1
ATOM 593 C C . SER A 1 76 ? -4.925 -6.156 12.841 1.00 95.12 76 SER A C 1
ATOM 595 O O . SER A 1 76 ? -4.212 -5.229 12.460 1.00 95.12 76 SER A O 1
ATOM 597 N N . GLU A 1 77 ? -5.073 -7.281 12.136 1.00 96.56 77 GLU A N 1
ATOM 598 C CA . GLU A 1 77 ? -4.325 -7.548 10.903 1.00 96.56 77 GLU A CA 1
ATOM 599 C C . GLU A 1 77 ? -4.731 -6.602 9.763 1.00 96.56 77 GLU A C 1
ATOM 601 O O . GLU A 1 77 ? -3.904 -6.238 8.928 1.00 96.56 77 GLU A O 1
ATOM 606 N N . PHE A 1 78 ? -5.988 -6.142 9.737 1.00 97.12 78 PHE A N 1
ATOM 607 C CA . PHE A 1 78 ? -6.433 -5.117 8.788 1.00 97.12 78 PHE A CA 1
ATOM 608 C C . PHE A 1 78 ? -5.673 -3.793 8.949 1.00 97.12 78 PHE A C 1
ATOM 610 O O . PHE A 1 78 ? -5.453 -3.093 7.961 1.00 97.12 78 PHE A O 1
ATOM 617 N N . GLY A 1 79 ? -5.291 -3.432 10.176 1.00 96.06 79 GLY A N 1
ATOM 618 C CA . GLY A 1 79 ? -4.575 -2.190 10.458 1.00 96.06 79 GLY A CA 1
ATOM 619 C C . GLY A 1 79 ? -3.123 -2.192 9.975 1.00 96.06 79 GLY A C 1
ATOM 620 O O . GLY A 1 79 ? -2.613 -1.133 9.610 1.00 96.06 79 GLY A O 1
ATOM 621 N N . GLU A 1 80 ? -2.471 -3.358 9.916 1.00 94.81 80 GLU A N 1
ATOM 622 C CA . GLU A 1 80 ? -1.028 -3.477 9.648 1.00 94.81 80 GLU A CA 1
ATOM 623 C C . GLU A 1 80 ? -0.560 -2.755 8.373 1.00 94.81 80 GLU A C 1
ATOM 625 O O . GLU A 1 80 ? 0.420 -2.008 8.444 1.00 94.81 80 GLU A O 1
ATOM 630 N N . PRO A 1 81 ? -1.238 -2.875 7.211 1.00 94.56 81 PRO A N 1
ATOM 631 C CA . PRO A 1 81 ? -0.797 -2.204 5.992 1.00 94.56 81 PRO A CA 1
ATOM 632 C C . PRO A 1 81 ? -0.847 -0.675 6.068 1.00 94.56 81 PRO A C 1
ATOM 634 O O . PRO A 1 81 ? -0.234 -0.018 5.233 1.00 94.56 81 PRO A O 1
ATOM 637 N N . PHE A 1 82 ? -1.573 -0.099 7.031 1.00 95.38 82 PHE A N 1
ATOM 638 C CA . PHE A 1 82 ? -1.727 1.348 7.199 1.00 95.38 82 PHE A CA 1
ATOM 639 C C . PHE A 1 82 ? -0.707 1.963 8.167 1.00 95.38 82 PHE A C 1
ATOM 641 O O . PHE A 1 82 ? -0.649 3.189 8.283 1.00 95.38 82 PHE A O 1
ATOM 648 N N . GLU A 1 83 ? 0.126 1.157 8.832 1.00 92.56 83 GLU A N 1
ATOM 649 C CA . GLU A 1 83 ? 1.120 1.646 9.799 1.00 92.56 83 GLU A CA 1
ATOM 650 C C . GLU A 1 83 ? 2.178 2.572 9.166 1.00 92.56 83 GLU A C 1
ATOM 652 O O . GLU A 1 83 ? 2.753 3.402 9.869 1.00 92.56 83 GLU A O 1
ATOM 657 N N . PHE A 1 84 ? 2.368 2.547 7.838 1.00 91.50 84 PHE A N 1
ATOM 658 C CA . PHE A 1 84 ? 3.221 3.512 7.119 1.00 91.50 84 PHE A CA 1
ATOM 659 C C . PHE A 1 84 ? 2.849 4.973 7.453 1.00 91.50 84 PHE A C 1
ATOM 661 O O . PHE A 1 84 ? 3.715 5.814 7.703 1.00 91.50 84 PHE A O 1
ATOM 668 N N . ALA A 1 85 ? 1.546 5.260 7.576 1.00 90.44 85 ALA A N 1
ATOM 669 C CA . ALA A 1 85 ? 1.040 6.591 7.898 1.00 90.44 85 ALA A CA 1
ATOM 670 C C . ALA A 1 85 ? 1.433 7.050 9.312 1.00 90.44 85 ALA A C 1
ATOM 672 O O . ALA A 1 85 ? 1.490 8.250 9.577 1.00 90.44 85 ALA A O 1
ATOM 673 N N . ARG A 1 86 ? 1.699 6.104 10.222 1.00 86.94 86 ARG A N 1
ATOM 674 C CA . ARG A 1 86 ? 2.131 6.366 11.601 1.00 86.94 86 ARG A CA 1
ATOM 675 C C . ARG A 1 86 ? 3.648 6.411 11.729 1.00 86.94 86 ARG A C 1
ATOM 677 O O . ARG A 1 86 ? 4.159 7.234 12.482 1.00 86.94 86 ARG A O 1
ATOM 684 N N . ASN A 1 87 ? 4.346 5.564 10.978 1.00 87.06 87 ASN A N 1
ATOM 685 C CA . ASN A 1 87 ? 5.806 5.486 10.972 1.00 87.06 87 ASN A CA 1
ATOM 686 C C . ASN A 1 87 ? 6.460 6.671 10.247 1.00 87.06 87 ASN A C 1
ATOM 688 O O . ASN A 1 87 ? 7.656 6.899 10.405 1.00 87.06 87 ASN A O 1
ATOM 692 N N . GLY A 1 88 ? 5.676 7.451 9.497 1.00 83.88 88 GLY A N 1
ATOM 693 C CA . GLY A 1 88 ? 6.153 8.663 8.835 1.00 83.88 88 GLY A CA 1
ATOM 694 C C . GLY A 1 88 ? 6.966 8.378 7.573 1.00 83.88 88 GLY A C 1
ATOM 695 O O . GLY A 1 88 ? 7.728 9.240 7.141 1.00 83.88 88 GLY A O 1
ATOM 696 N N . GLY A 1 89 ? 6.795 7.190 6.994 1.00 87.56 89 GLY A N 1
ATOM 697 C CA . GLY A 1 89 ? 7.521 6.726 5.822 1.00 87.56 89 GLY A CA 1
ATOM 698 C C . GLY A 1 89 ? 6.597 6.059 4.809 1.00 87.56 89 GLY A C 1
ATOM 699 O O . GLY A 1 89 ? 5.456 5.700 5.102 1.00 87.56 89 GLY A O 1
ATOM 700 N N . ASN A 1 90 ? 7.078 5.964 3.576 1.00 91.06 90 ASN A N 1
ATOM 701 C CA . ASN A 1 90 ? 6.370 5.367 2.447 1.00 91.06 90 ASN A CA 1
ATOM 702 C C . ASN A 1 90 ? 6.996 4.031 2.040 1.00 91.06 90 ASN A C 1
ATOM 704 O O . ASN A 1 90 ? 7.077 3.690 0.856 1.00 91.06 90 ASN A O 1
ATOM 708 N N . GLU A 1 91 ? 7.443 3.272 3.032 1.00 92.19 91 GLU A N 1
ATOM 709 C CA . GLU A 1 91 ? 7.947 1.933 2.810 1.00 92.19 91 GLU A CA 1
ATOM 710 C C . GLU A 1 91 ? 6.802 1.040 2.329 1.00 92.19 91 GLU A C 1
ATOM 712 O O . GLU A 1 91 ? 5.703 1.019 2.893 1.00 92.19 91 GLU A O 1
ATOM 717 N N . VAL A 1 92 ? 7.069 0.288 1.271 1.00 92.69 92 VAL A N 1
ATOM 718 C CA . VAL A 1 92 ? 6.205 -0.780 0.794 1.00 92.69 92 VAL A CA 1
ATOM 719 C C . VAL A 1 92 ? 6.893 -2.118 1.018 1.00 92.69 92 VAL A C 1
ATOM 721 O O . VAL A 1 92 ? 8.116 -2.223 1.042 1.00 92.69 92 VAL A O 1
ATOM 724 N N . ARG A 1 93 ? 6.105 -3.187 1.125 1.00 91.44 93 ARG A N 1
ATOM 725 C CA . ARG A 1 93 ? 6.657 -4.548 1.217 1.00 91.44 93 ARG A CA 1
ATOM 726 C C . ARG A 1 93 ? 7.223 -5.089 -0.104 1.00 91.44 93 ARG A C 1
ATOM 728 O O . ARG A 1 93 ? 7.718 -6.212 -0.123 1.00 91.44 93 ARG A O 1
ATOM 735 N N . PHE A 1 94 ? 7.021 -4.363 -1.201 1.00 91.81 94 PHE A N 1
ATOM 736 C CA . PHE A 1 94 ? 7.459 -4.743 -2.543 1.00 91.81 94 PHE A CA 1
ATOM 737 C C . PHE A 1 94 ? 8.910 -4.320 -2.771 1.00 91.81 94 PHE A C 1
ATOM 739 O O . PHE A 1 94 ? 9.509 -3.628 -1.942 1.00 91.81 94 PHE A O 1
ATOM 746 N N . CYS A 1 95 ? 9.473 -4.750 -3.890 1.00 90.81 95 CYS A N 1
ATOM 747 C CA . CYS A 1 95 ? 10.849 -4.441 -4.229 1.00 90.81 95 CYS A CA 1
ATOM 748 C C . CYS A 1 95 ? 11.013 -2.946 -4.537 1.00 90.81 95 CYS A C 1
ATOM 750 O O . CYS A 1 95 ? 10.093 -2.304 -5.051 1.00 90.81 95 CYS A O 1
ATOM 752 N N . ASP A 1 96 ? 12.184 -2.374 -4.249 1.00 90.81 96 ASP A N 1
ATOM 753 C CA . ASP A 1 96 ? 12.462 -0.967 -4.583 1.00 90.81 96 ASP A CA 1
ATOM 754 C C . ASP A 1 96 ? 12.385 -0.723 -6.102 1.00 90.81 96 ASP A C 1
ATOM 756 O O . ASP A 1 96 ? 11.970 0.343 -6.574 1.00 90.81 96 ASP A O 1
ATOM 760 N N . GLU A 1 97 ? 12.732 -1.754 -6.871 1.00 88.56 97 GLU A N 1
ATOM 761 C CA . GLU A 1 97 ? 12.620 -1.800 -8.322 1.00 88.56 97 GLU A CA 1
ATOM 762 C C . GLU A 1 97 ? 11.157 -1.714 -8.801 1.00 88.56 97 GLU A C 1
ATOM 764 O O . GLU A 1 97 ? 10.885 -1.030 -9.789 1.00 88.56 97 GLU A O 1
ATOM 769 N N . ASP A 1 98 ? 10.200 -2.305 -8.075 1.00 86.81 98 ASP A N 1
ATOM 770 C CA . ASP A 1 98 ? 8.771 -2.294 -8.443 1.00 86.81 98 ASP A CA 1
ATOM 771 C C . ASP A 1 98 ? 8.155 -0.892 -8.319 1.00 86.81 98 ASP A C 1
ATOM 773 O O . ASP A 1 98 ? 7.228 -0.527 -9.049 1.00 86.81 98 ASP A O 1
ATOM 777 N N . VAL A 1 99 ? 8.680 -0.071 -7.405 1.00 89.50 99 VAL A N 1
ATOM 778 C CA . VAL A 1 99 ? 8.214 1.307 -7.178 1.00 89.50 99 VAL A CA 1
ATOM 779 C C . VAL A 1 99 ? 9.036 2.355 -7.925 1.00 89.50 99 VAL A C 1
ATOM 781 O O . VAL A 1 99 ? 8.684 3.538 -7.910 1.00 89.50 99 VAL A O 1
ATOM 784 N N . ALA A 1 100 ? 10.099 1.954 -8.629 1.00 86.94 100 ALA A N 1
ATOM 785 C CA . ALA A 1 100 ? 10.939 2.861 -9.411 1.00 86.94 100 ALA A CA 1
ATOM 786 C C . ALA A 1 100 ? 10.133 3.625 -10.474 1.00 86.94 100 ALA A C 1
ATOM 788 O O . ALA A 1 100 ? 10.267 4.843 -10.586 1.00 86.94 100 ALA A O 1
ATOM 789 N N . LEU A 1 101 ? 9.232 2.935 -11.183 1.00 82.25 101 LEU A N 1
ATOM 790 C CA . LEU A 1 101 ? 8.360 3.561 -12.180 1.00 82.25 101 LEU A CA 1
ATOM 791 C C . LEU A 1 101 ?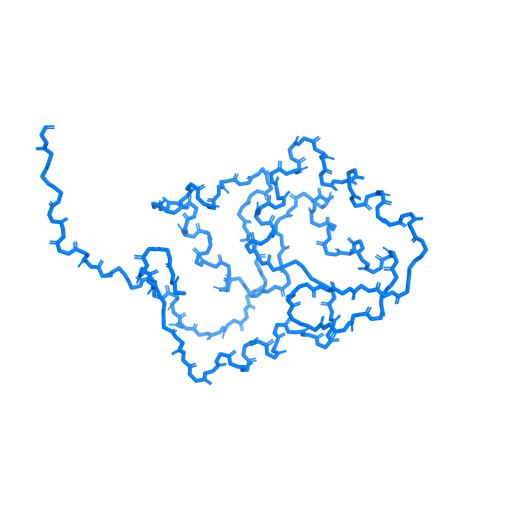 7.458 4.640 -11.563 1.00 82.25 101 LEU A C 1
ATOM 793 O O . LEU A 1 101 ? 7.264 5.695 -12.160 1.00 82.25 101 LEU A O 1
ATOM 797 N N . LEU A 1 102 ? 6.912 4.388 -10.371 1.00 85.94 102 LEU A N 1
ATOM 798 C CA . LEU A 1 102 ? 6.035 5.341 -9.689 1.00 85.94 102 LEU A CA 1
ATOM 799 C C . LEU A 1 102 ? 6.809 6.582 -9.236 1.00 85.94 102 LEU A C 1
ATOM 801 O O . LEU A 1 102 ? 6.348 7.696 -9.472 1.00 85.94 102 LEU A O 1
ATOM 805 N N . ARG A 1 103 ? 8.018 6.400 -8.688 1.00 86.44 103 ARG A N 1
ATOM 806 C CA . ARG A 1 103 ? 8.924 7.510 -8.341 1.00 86.44 103 ARG A CA 1
ATOM 807 C C . ARG A 1 103 ? 9.312 8.353 -9.552 1.00 86.44 103 ARG A C 1
ATOM 809 O O . ARG A 1 103 ? 9.458 9.566 -9.432 1.00 86.44 103 ARG A O 1
ATOM 816 N N . GLU A 1 104 ? 9.503 7.730 -10.711 1.00 83.50 104 GLU A N 1
ATOM 817 C CA . GLU A 1 104 ? 9.805 8.468 -11.937 1.00 83.50 104 GLU A CA 1
ATOM 818 C C . GLU A 1 104 ? 8.568 9.199 -12.472 1.00 83.50 104 GLU A C 1
ATOM 820 O O . GLU A 1 104 ? 8.638 10.364 -12.864 1.00 83.50 104 GLU A O 1
ATOM 825 N N . ALA A 1 105 ? 7.399 8.562 -12.404 1.00 81.31 105 ALA A N 1
ATOM 826 C CA . ALA A 1 105 ? 6.138 9.170 -12.806 1.00 81.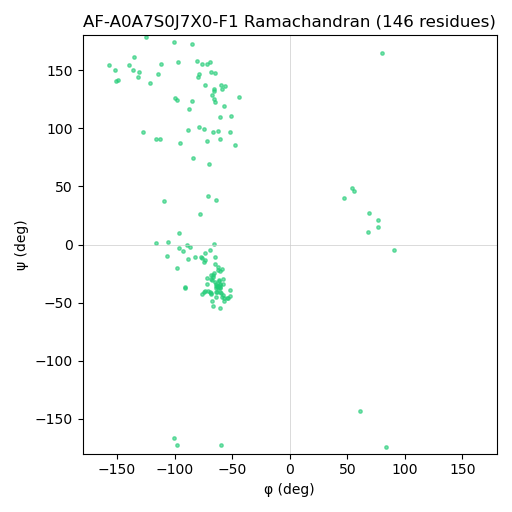31 105 ALA A CA 1
ATOM 827 C C . ALA A 1 105 ? 5.783 10.419 -11.969 1.00 81.31 105 ALA A C 1
ATOM 829 O O . ALA A 1 105 ? 5.207 11.354 -12.526 1.00 81.31 105 ALA A O 1
ATOM 830 N N . GLU A 1 106 ? 6.196 10.498 -10.696 1.00 81.31 106 GLU A N 1
ATOM 831 C CA . GLU A 1 106 ? 6.094 11.708 -9.852 1.00 81.31 106 GLU A CA 1
ATOM 832 C C . GLU A 1 106 ? 6.899 12.912 -10.385 1.00 81.31 106 GLU A C 1
ATOM 834 O O . GLU A 1 106 ? 6.621 14.058 -10.020 1.00 81.31 106 GLU A O 1
ATOM 839 N N . ARG A 1 107 ? 7.915 12.681 -11.226 1.00 80.44 107 ARG A N 1
ATOM 840 C CA . ARG A 1 107 ? 8.779 13.730 -11.805 1.00 80.44 107 ARG A CA 1
ATOM 841 C C . ARG A 1 107 ? 8.357 14.134 -13.215 1.00 80.44 107 ARG A C 1
ATOM 843 O O . ARG A 1 107 ? 8.741 15.203 -13.684 1.00 80.44 107 ARG A O 1
ATOM 850 N N . GLY A 1 108 ? 7.606 13.269 -13.889 1.00 75.19 108 GLY A N 1
ATOM 851 C CA . GLY A 1 108 ? 7.261 13.395 -15.298 1.00 75.19 108 GLY A CA 1
ATOM 852 C C . GLY A 1 108 ? 5.850 13.936 -15.562 1.00 75.19 108 GLY A C 1
ATOM 853 O O . GLY A 1 108 ? 5.157 14.411 -14.661 1.00 75.19 108 GLY A O 1
ATOM 854 N N . PRO A 1 109 ? 5.362 13.820 -16.810 1.00 71.12 109 PRO A N 1
ATOM 855 C CA . PRO A 1 109 ? 4.033 14.292 -17.205 1.00 71.12 109 PRO A CA 1
ATOM 856 C C . PRO A 1 109 ? 2.880 13.545 -16.518 1.00 71.12 109 PRO A C 1
ATOM 858 O O . PRO A 1 109 ? 1.741 13.986 -16.610 1.00 71.12 109 PRO A O 1
ATOM 861 N N . LEU A 1 110 ? 3.152 12.433 -15.825 1.00 71.69 110 LEU A N 1
ATOM 862 C CA . LEU A 1 110 ? 2.171 11.681 -15.038 1.00 71.69 110 LEU A CA 1
ATOM 863 C C . LEU A 1 110 ? 2.059 12.164 -13.583 1.00 71.69 110 LEU A C 1
ATOM 865 O O . LEU A 1 110 ? 1.206 11.654 -12.855 1.00 71.69 110 LEU A O 1
ATOM 869 N N . ALA A 1 111 ? 2.828 13.174 -13.165 1.00 72.12 111 ALA A N 1
ATOM 870 C CA . ALA A 1 111 ? 2.830 13.684 -11.792 1.00 72.12 111 ALA A CA 1
ATOM 871 C C . ALA A 1 111 ? 1.455 14.197 -11.313 1.00 72.12 111 ALA A C 1
ATOM 873 O O . ALA A 1 111 ? 1.180 14.255 -10.118 1.00 72.12 111 ALA A O 1
ATOM 874 N N . PHE A 1 112 ? 0.544 14.541 -12.233 1.00 65.88 112 PHE A N 1
ATOM 875 C CA . PHE A 1 112 ? -0.839 14.886 -11.876 1.00 65.88 112 PHE A CA 1
ATOM 876 C C . PHE A 1 112 ? -1.624 13.682 -11.320 1.00 65.88 112 PHE A C 1
ATOM 878 O O . PHE A 1 112 ? -2.563 13.853 -10.544 1.00 65.88 112 PHE A O 1
ATOM 885 N N . SER A 1 113 ? -1.258 12.466 -11.736 1.00 66.50 113 SER A N 1
ATOM 886 C CA . SER A 1 113 ? -1.888 11.212 -11.312 1.00 66.50 113 SER A CA 1
ATOM 887 C C . SER A 1 113 ? -1.201 10.620 -10.077 1.00 66.50 113 SER A C 1
ATOM 889 O O . SER A 1 113 ? -1.880 10.157 -9.157 1.00 66.50 113 SER A O 1
ATOM 891 N N . VAL A 1 114 ? 0.127 10.746 -10.011 1.00 74.44 114 VAL A N 1
ATOM 892 C CA . VAL A 1 114 ? 0.991 10.378 -8.882 1.00 74.44 114 VAL A CA 1
ATOM 893 C C . VAL A 1 114 ? 1.653 11.642 -8.331 1.00 74.44 114 VAL A C 1
ATOM 895 O O . VAL A 1 114 ? 2.675 12.104 -8.824 1.00 74.44 114 VAL A O 1
ATOM 898 N N . GLY A 1 115 ? 0.996 12.265 -7.352 1.00 70.56 115 GLY A N 1
ATOM 899 C CA . GLY A 1 115 ? 1.473 13.506 -6.741 1.00 70.56 115 GLY A CA 1
ATOM 900 C C . GLY A 1 115 ? 2.558 13.255 -5.696 1.00 70.56 115 GLY A C 1
ATOM 901 O O . GLY A 1 115 ? 2.623 12.177 -5.110 1.00 70.56 115 GLY A O 1
ATOM 902 N N . LYS A 1 116 ? 3.365 14.284 -5.409 1.00 77.25 116 LYS A N 1
ATOM 903 C CA . LYS A 1 116 ? 4.326 14.242 -4.299 1.00 77.25 116 LYS A CA 1
ATOM 904 C C . LYS A 1 116 ? 3.595 14.007 -2.987 1.00 77.25 116 LYS A C 1
ATOM 906 O O . LYS A 1 116 ? 2.597 14.668 -2.697 1.00 77.25 116 LYS A O 1
ATOM 911 N N . THR A 1 117 ? 4.125 13.097 -2.187 1.00 82.19 117 THR A N 1
ATOM 912 C CA . THR A 1 117 ? 3.572 12.807 -0.872 1.00 82.19 117 THR A CA 1
ATOM 913 C C . THR A 1 117 ? 4.320 13.560 0.232 1.00 82.19 117 THR A C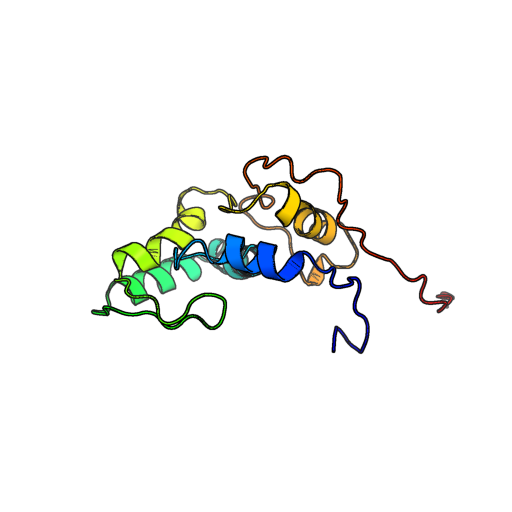 1
ATOM 915 O O . THR A 1 117 ? 5.492 13.907 0.072 1.00 82.19 117 THR A O 1
ATOM 918 N N . ASN A 1 118 ? 3.669 13.764 1.381 1.00 84.81 118 ASN A N 1
ATOM 919 C CA . ASN A 1 118 ? 4.309 14.374 2.553 1.00 84.81 118 ASN A CA 1
ATOM 920 C C . ASN A 1 118 ? 5.271 13.421 3.284 1.00 84.81 118 ASN A C 1
ATOM 922 O O . ASN A 1 118 ? 6.073 13.880 4.089 1.00 84.81 118 ASN A O 1
ATOM 926 N N . LEU A 1 119 ? 5.199 12.116 3.003 1.00 89.50 119 LEU A N 1
ATOM 927 C CA . LEU A 1 119 ? 6.039 11.082 3.622 1.00 89.50 119 LEU A CA 1
ATOM 928 C C . LEU A 1 119 ? 7.270 10.730 2.765 1.00 89.50 119 LEU A C 1
ATOM 930 O O . LEU A 1 119 ? 7.955 9.749 3.032 1.00 89.50 119 LEU A O 1
ATOM 934 N N . GLY A 1 120 ? 7.543 11.509 1.712 1.00 89.19 120 GLY A N 1
ATOM 935 C CA . GLY A 1 120 ? 8.617 11.232 0.755 1.00 89.19 120 GLY A CA 1
ATOM 936 C C . GLY A 1 120 ? 8.217 10.242 -0.351 1.00 89.19 120 GLY A C 1
ATOM 937 O O . GLY A 1 120 ? 7.041 9.890 -0.478 1.00 89.19 120 GLY A O 1
ATOM 938 N N . PRO A 1 121 ? 9.159 9.829 -1.212 1.00 89.56 121 PRO A N 1
ATOM 939 C CA . PRO A 1 121 ? 8.883 8.865 -2.277 1.00 89.56 121 PRO A CA 1
ATOM 940 C C . PRO A 1 121 ? 8.615 7.463 -1.713 1.00 89.56 121 PRO A C 1
ATOM 942 O O . PRO A 1 121 ? 9.080 7.133 -0.624 1.00 89.56 121 PRO A O 1
ATOM 945 N N . LEU A 1 122 ? 7.914 6.619 -2.476 1.00 91.81 122 LEU A N 1
ATOM 946 C CA . LEU A 1 122 ? 7.814 5.189 -2.164 1.00 91.81 122 LEU A CA 1
ATOM 947 C C . LEU A 1 122 ? 9.192 4.520 -2.154 1.00 91.81 122 LEU A C 1
ATOM 949 O O . LEU A 1 122 ? 9.994 4.746 -3.062 1.00 91.81 122 LEU A O 1
ATOM 953 N N . THR A 1 123 ? 9.435 3.658 -1.174 1.00 92.81 123 THR A N 1
ATOM 954 C CA . THR A 1 123 ? 10.673 2.877 -1.057 1.00 92.81 123 THR A CA 1
ATOM 955 C C . THR A 1 123 ? 10.360 1.412 -0.799 1.00 92.81 123 THR A C 1
ATOM 957 O O . THR A 1 123 ? 9.391 1.081 -0.118 1.00 92.81 123 THR A O 1
ATOM 960 N N . GLY A 1 124 ? 11.173 0.523 -1.358 1.00 92.31 124 GLY A N 1
ATOM 961 C CA . GLY A 1 124 ? 11.110 -0.914 -1.096 1.00 92.31 124 GLY A CA 1
ATOM 962 C C . GLY A 1 124 ? 12.456 -1.457 -0.627 1.00 92.31 124 GLY A C 1
ATOM 963 O O . GLY A 1 124 ? 13.450 -0.732 -0.552 1.00 92.31 124 GLY A O 1
ATOM 964 N N . ALA A 1 125 ? 12.509 -2.752 -0.326 1.00 92.38 125 ALA A N 1
ATOM 965 C CA . ALA A 1 125 ? 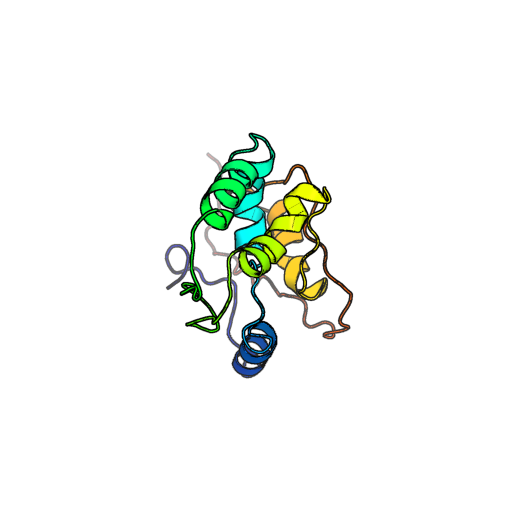13.788 -3.438 -0.146 1.00 92.38 125 ALA A CA 1
ATOM 966 C C . ALA A 1 125 ? 14.389 -3.787 -1.523 1.00 92.38 125 ALA A C 1
ATOM 968 O O . ALA A 1 125 ? 13.632 -4.127 -2.434 1.00 92.38 125 ALA A O 1
ATOM 969 N N . PRO A 1 126 ? 15.721 -3.737 -1.706 1.00 91.00 126 PRO A N 1
ATOM 970 C CA . PRO A 1 126 ? 16.333 -4.171 -2.957 1.00 91.00 126 PRO A CA 1
ATOM 971 C C . PRO A 1 126 ? 16.123 -5.677 -3.137 1.00 91.00 126 PRO A C 1
ATOM 973 O O . PRO A 1 126 ? 16.496 -6.469 -2.267 1.00 91.00 126 PRO A O 1
ATOM 976 N N . CYS A 1 127 ? 15.549 -6.076 -4.268 1.00 87.00 127 CYS A N 1
ATOM 977 C CA . CYS A 1 127 ? 15.287 -7.486 -4.568 1.00 87.00 127 CYS A CA 1
ATOM 978 C C . CYS A 1 127 ? 16.226 -8.068 -5.624 1.00 87.00 127 CYS A C 1
ATOM 980 O O . CYS A 1 127 ? 16.233 -9.283 -5.820 1.00 87.00 127 CYS A O 1
ATOM 982 N N . ASN A 1 128 ? 17.022 -7.231 -6.295 1.00 83.44 128 ASN A N 1
ATOM 983 C CA . ASN A 1 128 ? 17.895 -7.627 -7.397 1.00 83.44 128 ASN A CA 1
ATOM 984 C C . ASN A 1 128 ? 17.114 -8.330 -8.518 1.00 83.44 128 ASN A C 1
ATOM 986 O O . ASN A 1 128 ? 17.553 -9.355 -9.041 1.00 83.44 128 ASN A O 1
ATOM 990 N N . LEU A 1 129 ? 15.967 -7.767 -8.919 1.00 73.81 129 LEU A N 1
ATOM 991 C CA . LEU A 1 129 ? 15.114 -8.324 -9.987 1.00 73.81 129 LEU A CA 1
ATOM 992 C C . LEU A 1 129 ? 15.783 -8.311 -11.384 1.00 73.81 129 LEU A C 1
ATOM 994 O O . LEU A 1 129 ? 15.203 -8.777 -12.365 1.00 73.81 129 LEU A O 1
ATOM 998 N N . GLY A 1 130 ? 17.022 -7.818 -11.474 1.00 63.19 130 GLY A N 1
ATOM 999 C CA . GLY A 1 130 ? 17.769 -7.609 -12.708 1.00 63.19 130 GLY A CA 1
ATOM 1000 C C . GLY A 1 130 ? 17.352 -6.316 -13.409 1.00 63.19 130 GLY A C 1
ATOM 1001 O O . GLY A 1 130 ? 16.309 -5.740 -13.116 1.00 63.19 130 GLY A O 1
ATOM 1002 N N . ASN A 1 131 ? 18.168 -5.861 -14.364 1.00 51.31 131 ASN A N 1
ATOM 1003 C CA . ASN A 1 131 ? 17.946 -4.637 -15.151 1.00 51.31 131 ASN A CA 1
ATOM 1004 C C . ASN A 1 131 ? 16.789 -4.777 -16.157 1.00 51.31 131 ASN A C 1
ATOM 1006 O O . ASN A 1 131 ? 16.888 -4.339 -17.304 1.00 51.31 131 ASN A O 1
ATOM 1010 N N . GLY A 1 132 ? 15.681 -5.401 -15.770 1.00 52.25 132 GLY A N 1
ATOM 1011 C CA . GLY A 1 132 ? 14.419 -5.178 -16.445 1.00 52.25 132 GLY A CA 1
ATOM 1012 C C . GLY A 1 132 ? 13.958 -3.770 -16.108 1.00 52.25 132 GLY A C 1
ATOM 1013 O O . GLY A 1 132 ? 13.004 -3.631 -15.354 1.00 52.25 132 GLY A O 1
ATOM 1014 N N . GLU A 1 133 ? 14.646 -2.743 -16.622 1.00 48.28 133 GLU A N 1
ATOM 1015 C CA . GLU A 1 133 ? 14.151 -1.372 -16.565 1.00 48.28 133 GLU A CA 1
ATOM 1016 C C . GLU A 1 133 ? 12.674 -1.416 -16.944 1.00 48.28 133 GLU A C 1
ATOM 1018 O O . GLU A 1 133 ? 12.299 -2.002 -17.972 1.00 48.28 133 GLU A O 1
ATOM 1023 N N . ALA A 1 134 ? 11.826 -0.848 -16.089 1.00 49.16 134 ALA A N 1
ATOM 1024 C CA . ALA A 1 134 ? 10.460 -0.559 -16.465 1.00 49.16 134 ALA A CA 1
ATOM 1025 C C . ALA A 1 134 ? 10.541 0.420 -17.639 1.00 49.16 134 ALA A C 1
ATOM 1027 O O . ALA A 1 134 ? 10.661 1.629 -17.457 1.00 49.16 134 ALA A O 1
ATOM 1028 N N . GLN A 1 135 ? 10.568 -0.110 -18.859 1.00 46.22 135 GLN A N 1
ATOM 1029 C CA . GLN A 1 135 ? 10.629 0.713 -20.047 1.00 46.22 135 GLN A CA 1
ATOM 1030 C C . GLN A 1 135 ? 9.247 1.315 -20.223 1.00 46.22 135 GLN A C 1
ATOM 1032 O O . GLN A 1 135 ? 8.324 0.668 -20.720 1.00 46.22 135 GLN A O 1
ATOM 1037 N N . VAL A 1 136 ? 9.102 2.564 -19.785 1.00 48.28 136 VAL A N 1
ATOM 1038 C CA . VAL A 1 136 ? 8.025 3.420 -20.261 1.00 48.28 136 VAL A CA 1
ATOM 1039 C C . VAL A 1 136 ? 8.270 3.574 -21.750 1.00 48.28 136 VAL A C 1
ATOM 1041 O O . VAL A 1 136 ? 9.112 4.359 -22.180 1.00 48.28 136 VAL A O 1
ATOM 1044 N N . VAL A 1 137 ? 7.576 2.771 -22.549 1.00 48.41 137 VAL A N 1
ATOM 1045 C CA . VAL A 1 137 ? 7.650 2.879 -24.001 1.00 48.41 137 VAL A CA 1
ATOM 1046 C C . VAL A 1 137 ? 6.902 4.156 -24.363 1.00 48.41 137 VAL A C 1
ATOM 1048 O O . VAL A 1 137 ? 5.686 4.152 -24.569 1.00 48.41 137 VAL A O 1
ATOM 1051 N N . SER A 1 138 ? 7.609 5.287 -24.396 1.00 46.75 138 SER A N 1
ATOM 1052 C CA . SER A 1 138 ? 7.087 6.467 -25.064 1.00 46.75 138 SER A CA 1
ATOM 1053 C C . SER A 1 138 ? 7.036 6.114 -26.543 1.00 46.75 138 SER A C 1
ATOM 1055 O O . SER A 1 138 ? 8.034 6.198 -27.256 1.00 46.75 138 SER A O 1
ATOM 1057 N N . ARG A 1 139 ? 5.870 5.698 -27.040 1.00 44.31 139 ARG A N 1
ATOM 1058 C CA . ARG A 1 139 ? 5.594 5.988 -28.442 1.00 44.31 139 ARG A CA 1
ATOM 1059 C C . ARG A 1 139 ? 5.705 7.500 -28.546 1.00 44.31 139 ARG A C 1
ATOM 1061 O O . ARG A 1 139 ? 4.948 8.199 -27.873 1.00 44.31 139 ARG A O 1
ATOM 1068 N N . GLU A 1 140 ? 6.630 7.986 -29.366 1.00 43.53 140 GLU A N 1
ATOM 1069 C CA . GLU A 1 140 ? 6.430 9.268 -30.020 1.00 43.53 140 GLU A CA 1
ATOM 1070 C C . GLU A 1 140 ? 5.052 9.163 -30.676 1.00 43.53 140 GLU A C 1
ATOM 1072 O O . GLU A 1 140 ? 4.858 8.518 -31.709 1.00 43.53 140 GLU A O 1
ATOM 1077 N N . LEU A 1 141 ? 4.032 9.684 -29.996 1.00 44.47 141 LEU A N 1
ATOM 1078 C CA . LEU A 1 141 ? 2.796 10.020 -30.660 1.00 44.47 141 LEU A CA 1
ATOM 1079 C C . LEU A 1 141 ? 3.259 11.047 -31.683 1.00 44.47 141 LEU A C 1
ATOM 1081 O O . LEU A 1 141 ? 3.694 12.125 -31.291 1.00 44.47 141 LEU A O 1
ATOM 1085 N N . GLY A 1 142 ? 3.244 10.691 -32.969 1.00 35.62 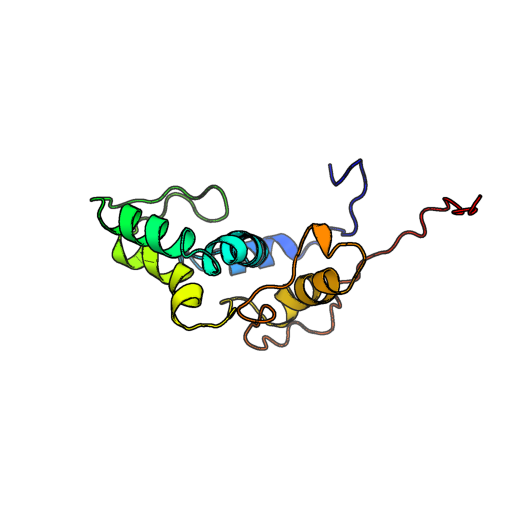142 GLY A N 1
ATOM 1086 C CA . GLY A 1 142 ? 3.563 11.574 -34.095 1.00 35.62 142 GLY A CA 1
ATOM 1087 C C . GLY A 1 142 ? 2.575 12.739 -34.237 1.00 35.62 142 GLY A C 1
ATOM 1088 O O . GLY A 1 142 ? 2.177 13.101 -35.337 1.00 35.62 142 GLY A O 1
ATOM 1089 N N . LEU A 1 143 ? 2.130 13.295 -33.117 1.00 39.00 143 LEU A N 1
ATOM 1090 C CA . LEU A 1 143 ? 1.391 14.522 -32.980 1.00 39.00 143 LEU A CA 1
ATOM 1091 C C . LEU A 1 143 ? 2.431 15.594 -32.684 1.00 39.00 143 LEU A C 1
ATOM 1093 O O . LEU A 1 143 ? 2.760 15.879 -31.534 1.00 39.00 143 LEU A O 1
ATOM 1097 N N . ALA A 1 144 ? 2.974 16.154 -33.764 1.00 32.19 144 ALA A N 1
ATOM 1098 C CA . ALA A 1 144 ? 3.715 17.397 -33.714 1.00 32.19 144 ALA A CA 1
ATOM 1099 C C . ALA A 1 144 ? 2.863 18.437 -32.971 1.00 32.19 144 ALA A C 1
ATOM 1101 O O . ALA A 1 144 ? 1.814 18.868 -33.452 1.00 32.19 144 ALA A O 1
ATOM 1102 N N . TRP A 1 145 ? 3.296 18.810 -31.772 1.00 31.16 145 TRP A N 1
ATOM 1103 C CA . TRP A 1 145 ? 2.729 19.939 -31.058 1.00 31.16 145 TRP A CA 1
ATOM 1104 C C . TRP A 1 145 ? 3.338 21.206 -31.664 1.00 31.16 145 TRP A C 1
ATOM 1106 O O . TRP A 1 145 ? 4.493 21.536 -31.402 1.00 31.16 145 TRP A O 1
ATOM 1116 N N . SER A 1 146 ? 2.592 21.886 -32.537 1.00 27.38 146 SER A N 1
ATOM 1117 C CA . SER A 1 146 ? 2.928 23.246 -32.964 1.00 27.38 146 SER A CA 1
ATOM 1118 C C . SER A 1 146 ? 2.310 24.237 -31.975 1.00 27.38 146 SER A C 1
ATOM 1120 O O . SER A 1 146 ? 1.079 24.290 -31.892 1.00 27.38 146 SER A O 1
ATOM 1122 N N . PRO A 1 147 ? 3.111 25.032 -31.245 1.00 36.38 147 PRO A N 1
ATOM 1123 C CA . PRO A 1 147 ? 2.570 26.142 -30.481 1.00 36.38 147 PRO A CA 1
ATOM 1124 C C . PRO A 1 147 ? 1.992 27.183 -31.447 1.00 36.38 147 PRO A C 1
ATOM 1126 O O . PRO A 1 147 ? 2.624 27.527 -32.448 1.00 36.38 147 PRO A O 1
ATOM 1129 N N . LYS A 1 148 ? 0.784 27.663 -31.145 1.00 38.50 148 LYS A N 1
ATOM 1130 C CA . LYS A 1 148 ? 0.303 28.967 -31.608 1.00 38.50 148 LYS A CA 1
ATOM 1131 C C . LYS A 1 148 ? 0.562 29.994 -30.521 1.00 38.50 148 LYS A C 1
ATOM 1133 O O . LYS A 1 148 ? 0.401 29.615 -29.339 1.00 38.50 148 LYS A O 1
#

Solvent-accessible surface area (backbone atoms only — not comparable to full-atom values): 9245 Å² total; per-residue (Å²): 127,44,80,92,72,50,61,59,68,79,89,65,91,61,49,66,61,50,52,57,61,68,25,56,88,55,55,76,71,64,57,72,74,55,46,59,60,50,41,67,25,57,82,78,45,53,44,59,55,49,51,61,55,56,48,70,50,93,51,62,59,45,74,56,98,63,79,56,61,74,30,85,41,39,34,69,62,64,47,58,58,55,46,35,75,75,73,60,37,37,68,46,97,49,37,31,72,74,38,44,59,58,56,49,31,43,74,43,96,47,20,88,80,40,61,88,49,95,44,52,68,69,42,35,52,86,69,79,87,60,92,71,66,82,65,71,55,72,70,79,67,90,66,81,82,74,88,129